Protein AF-A0A918A9H7-F1 (afdb_monomer)

Radius of gyration: 16.41 Å; Cα contacts (8 Å, |Δi|>4): 155; chains: 1; bounding box: 39×61×31 Å

Solvent-accessible surface area (backbone atoms only — not comparable to full-atom values): 7454 Å² total; per-residue (Å²): 104,86,48,40,31,24,28,61,31,35,17,51,53,52,57,77,63,69,58,96,69,84,85,78,86,66,88,39,70,95,78,66,36,44,35,53,47,27,43,44,50,49,32,56,46,36,50,79,35,87,77,63,78,58,66,71,35,45,50,44,25,63,72,18,69,68,36,52,38,47,76,70,50,75,50,88,87,59,54,93,56,49,60,61,62,57,60,37,68,51,78,39,61,30,20,49,48,74,45,80,55,93,94,40,81,44,74,42,80,44,79,43,83,75,78,78,75,82,76,80,80,76,86,126

Structure (mmCIF, N/CA/C/O backbone):
data_AF-A0A918A9H7-F1
#
_entry.id   AF-A0A918A9H7-F1
#
loop_
_atom_site.group_PDB
_atom_site.id
_atom_site.type_symbol
_atom_site.label_atom_id
_atom_site.label_alt_id
_atom_site.label_comp_id
_atom_site.label_asym_id
_atom_site.label_entity_id
_atom_site.label_seq_id
_atom_site.pdbx_PDB_ins_code
_atom_site.Cartn_x
_atom_site.Cartn_y
_atom_site.Cartn_z
_atom_site.occupancy
_atom_site.B_iso_or_equiv
_atom_site.auth_seq_id
_atom_site.auth_comp_id
_atom_site.auth_asym_id
_atom_site.auth_atom_id
_atom_site.pdbx_PDB_model_num
ATOM 1 N N . MET A 1 1 ? -2.346 4.625 6.282 1.00 83.94 1 MET A N 1
ATOM 2 C CA . MET A 1 1 ? -1.401 4.894 5.170 1.00 83.94 1 MET A CA 1
ATOM 3 C C . MET A 1 1 ? -1.350 3.664 4.269 1.00 83.94 1 MET A C 1
ATOM 5 O O . MET A 1 1 ? -1.585 2.581 4.790 1.00 83.94 1 MET A O 1
ATOM 9 N N . ARG A 1 2 ? -1.062 3.809 2.969 1.00 86.12 2 ARG A N 1
ATOM 10 C CA . ARG A 1 2 ? -0.926 2.686 2.018 1.00 86.12 2 ARG A CA 1
ATOM 11 C C . ARG A 1 2 ? 0.547 2.366 1.755 1.00 86.12 2 ARG A C 1
ATOM 13 O O . ARG A 1 2 ? 1.337 3.287 1.590 1.00 86.12 2 ARG A O 1
ATOM 20 N N . SER A 1 3 ? 0.898 1.085 1.753 1.00 93.94 3 SER A N 1
ATOM 21 C CA . SER A 1 3 ? 2.203 0.560 1.335 1.00 93.94 3 SER A CA 1
ATOM 22 C C . SER A 1 3 ? 2.147 -0.974 1.335 1.00 93.94 3 SER A C 1
ATOM 24 O O . SER A 1 3 ? 1.466 -1.549 2.189 1.00 93.94 3 SER A O 1
ATOM 26 N N . PHE A 1 4 ? 2.853 -1.635 0.409 1.00 97.31 4 PHE A N 1
ATOM 27 C CA . PHE A 1 4 ? 2.905 -3.101 0.337 1.00 97.31 4 PHE A CA 1
ATOM 28 C C . PHE A 1 4 ? 3.525 -3.727 1.594 1.00 97.31 4 PHE A C 1
ATOM 30 O O . PHE A 1 4 ? 3.005 -4.727 2.090 1.00 97.31 4 PHE A O 1
ATOM 37 N N . VAL A 1 5 ? 4.539 -3.089 2.195 1.00 97.50 5 VAL A N 1
ATOM 38 C CA . VAL A 1 5 ? 5.259 -3.634 3.365 1.00 97.50 5 VAL A CA 1
ATOM 39 C C . VAL A 1 5 ? 4.416 -3.732 4.644 1.00 97.50 5 VAL A C 1
ATOM 41 O O . VAL A 1 5 ? 4.836 -4.365 5.609 1.00 97.50 5 VAL A O 1
ATOM 44 N N . VAL A 1 6 ? 3.241 -3.097 4.676 1.00 97.06 6 VAL A N 1
ATOM 45 C CA . VAL A 1 6 ? 2.304 -3.078 5.819 1.00 97.06 6 VAL A CA 1
ATOM 46 C C . VAL A 1 6 ? 0.860 -3.370 5.387 1.00 97.06 6 VAL A C 1
ATOM 48 O O . VAL A 1 6 ? -0.093 -2.997 6.083 1.00 97.06 6 VAL A O 1
ATOM 51 N N . ALA A 1 7 ? 0.664 -3.974 4.215 1.00 96.75 7 ALA A N 1
ATOM 52 C CA . ALA A 1 7 ? -0.645 -4.090 3.584 1.00 96.75 7 ALA A CA 1
ATOM 53 C C . ALA A 1 7 ? -1.632 -4.929 4.410 1.00 96.75 7 ALA A C 1
ATOM 55 O O . ALA A 1 7 ? -2.744 -4.473 4.675 1.00 96.75 7 ALA A O 1
ATOM 56 N N . GLU A 1 8 ? -1.229 -6.102 4.894 1.00 96.00 8 GLU A N 1
ATOM 57 C CA . GLU A 1 8 ? -2.045 -6.988 5.727 1.00 96.00 8 GLU A CA 1
ATOM 58 C C . GLU A 1 8 ? -2.336 -6.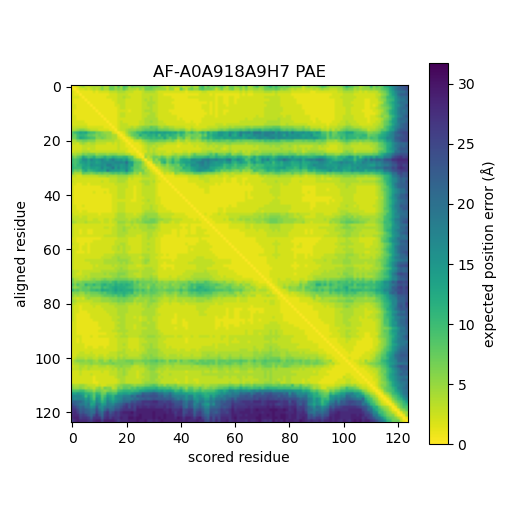366 7.090 1.00 96.00 8 GLU A C 1
ATOM 60 O O . GLU A 1 8 ? -3.471 -6.423 7.567 1.00 96.00 8 GLU A O 1
ATOM 65 N N . ALA A 1 9 ? -1.345 -5.735 7.724 1.00 96.00 9 ALA A N 1
ATOM 66 C CA . ALA A 1 9 ? -1.567 -5.042 8.991 1.00 96.00 9 ALA A CA 1
ATOM 67 C C . ALA A 1 9 ? -2.603 -3.917 8.821 1.00 96.00 9 ALA A C 1
ATOM 69 O O . ALA A 1 9 ? -3.507 -3.763 9.645 1.00 96.00 9 ALA A O 1
ATOM 70 N N . THR A 1 10 ? -2.527 -3.189 7.706 1.00 95.75 10 THR A N 1
ATOM 71 C CA . THR A 1 10 ? -3.497 -2.153 7.339 1.00 95.75 10 THR A CA 1
ATOM 72 C C . THR A 1 10 ? -4.877 -2.751 7.053 1.00 95.75 10 THR A C 1
ATOM 74 O O . THR A 1 10 ? -5.867 -2.275 7.604 1.00 95.75 10 THR A O 1
ATOM 77 N N . ALA A 1 11 ? -4.962 -3.822 6.261 1.00 95.12 11 ALA A N 1
ATOM 78 C CA . ALA A 1 11 ? -6.222 -4.484 5.927 1.00 95.12 11 ALA A CA 1
ATOM 79 C C . ALA A 1 11 ? -6.930 -5.041 7.170 1.00 95.12 11 ALA A C 1
ATOM 81 O O . ALA A 1 11 ? -8.141 -4.882 7.329 1.00 95.12 11 ALA A O 1
ATOM 82 N N . ARG A 1 12 ? -6.176 -5.640 8.098 1.00 93.94 12 ARG A N 1
ATOM 83 C CA . ARG A 1 12 ? -6.712 -6.111 9.380 1.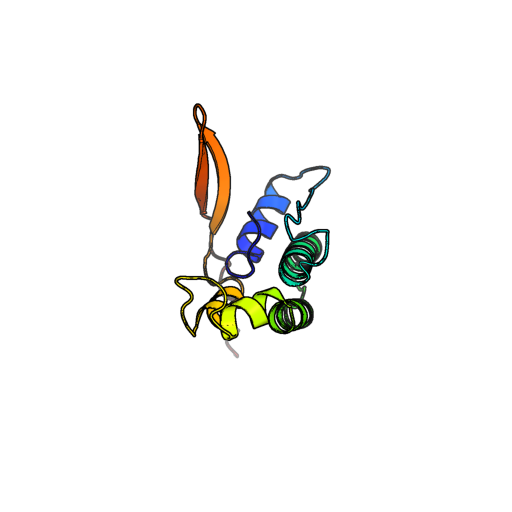00 93.94 12 ARG A CA 1
ATOM 84 C C . ARG A 1 12 ? -7.248 -4.972 10.229 1.00 93.94 12 ARG A C 1
ATOM 86 O O . ARG A 1 12 ? -8.350 -5.103 10.749 1.00 93.94 12 ARG A O 1
ATOM 93 N N . LEU A 1 13 ? -6.507 -3.870 10.351 1.00 94.31 13 LEU A N 1
ATOM 94 C CA . LEU A 1 13 ? -6.983 -2.709 11.099 1.00 94.31 13 LEU A CA 1
ATOM 95 C C . LEU A 1 13 ? -8.301 -2.178 10.514 1.00 94.31 13 LEU A C 1
ATOM 97 O O . LEU A 1 13 ? -9.228 -1.881 11.264 1.00 94.31 13 LEU A O 1
ATOM 101 N N . LEU A 1 14 ? -8.409 -2.106 9.186 1.00 93.25 14 LEU A N 1
ATOM 102 C CA . LEU A 1 14 ? -9.639 -1.679 8.515 1.00 93.25 14 LEU A CA 1
ATOM 103 C C . LEU A 1 14 ? -10.811 -2.626 8.806 1.00 93.25 14 LEU A C 1
ATOM 105 O O . LEU A 1 14 ? -11.882 -2.145 9.163 1.00 93.25 14 LEU A O 1
ATOM 109 N N . ARG A 1 15 ? -10.599 -3.951 8.761 1.00 91.06 15 ARG A N 1
ATOM 110 C CA . ARG A 1 15 ? -11.627 -4.934 9.153 1.00 91.06 15 ARG A CA 1
ATOM 111 C C . ARG A 1 15 ? -12.091 -4.752 10.599 1.00 91.06 15 ARG A C 1
ATOM 113 O O . ARG A 1 15 ? -13.284 -4.784 10.854 1.00 91.06 15 ARG A O 1
ATOM 120 N N . THR A 1 16 ? -11.166 -4.535 11.539 1.00 90.25 16 THR A N 1
ATOM 121 C CA . THR A 1 16 ? -11.515 -4.375 12.967 1.00 90.25 16 THR A CA 1
ATOM 122 C C . THR A 1 16 ? -12.280 -3.095 13.280 1.00 90.25 16 THR A C 1
ATOM 124 O O . THR A 1 16 ? -12.902 -3.006 14.331 1.00 90.25 16 THR A O 1
ATOM 127 N N . ARG A 1 17 ? -12.199 -2.085 12.407 1.00 86.94 17 ARG A N 1
ATOM 128 C CA . ARG A 1 17 ? -12.898 -0.812 12.601 1.00 86.94 17 ARG A CA 1
ATOM 129 C C . ARG A 1 17 ? -14.342 -0.834 12.110 1.00 86.94 17 ARG A C 1
ATOM 131 O O . ARG A 1 17 ? -15.032 0.142 12.369 1.00 86.94 17 ARG A O 1
ATOM 138 N N . GLU A 1 18 ? -14.763 -1.896 11.416 1.00 76.75 18 GLU A N 1
ATOM 139 C CA . GLU A 1 18 ? -16.129 -2.070 10.895 1.00 76.75 18 GLU A CA 1
ATOM 140 C C . GLU A 1 18 ? -16.668 -0.821 10.176 1.00 76.75 18 GLU A C 1
ATOM 142 O O . GLU A 1 18 ? -17.842 -0.482 10.271 1.00 76.75 18 GLU A O 1
ATOM 147 N N . SER A 1 19 ? -15.799 -0.094 9.465 1.00 77.00 19 SER A N 1
ATOM 148 C CA . SER A 1 19 ? -16.212 1.110 8.749 1.00 77.00 19 SER A CA 1
ATOM 149 C C . SER A 1 19 ? -17.193 0.754 7.629 1.00 77.00 19 SER A C 1
ATOM 151 O O . SER A 1 19 ? -16.858 -0.060 6.769 1.00 77.00 19 SER A O 1
ATOM 153 N N . ASP A 1 20 ? -18.335 1.448 7.564 1.00 76.19 20 ASP A N 1
ATOM 154 C CA . ASP A 1 20 ? -19.324 1.296 6.479 1.00 76.19 20 ASP A CA 1
ATOM 155 C C . ASP A 1 20 ? -18.724 1.550 5.084 1.00 76.19 20 ASP A C 1
ATOM 157 O O . ASP A 1 20 ? -19.207 1.048 4.070 1.00 76.19 20 ASP A O 1
ATOM 161 N N . SER A 1 21 ? -17.659 2.355 5.018 1.00 85.12 21 SER A N 1
ATOM 162 C CA . SER A 1 21 ? -16.893 2.597 3.799 1.00 85.12 21 SER A CA 1
ATOM 163 C C . SER A 1 21 ? -15.430 2.925 4.101 1.00 85.12 21 SER A C 1
ATOM 165 O O . SER A 1 21 ? -15.083 3.444 5.166 1.00 85.12 21 SER A O 1
ATOM 167 N N . VAL A 1 22 ? -14.557 2.623 3.139 1.00 89.19 22 VAL A N 1
ATOM 168 C CA . VAL A 1 22 ? -13.134 2.974 3.167 1.00 89.19 22 VAL A CA 1
ATOM 169 C C . VAL A 1 22 ? -12.784 3.686 1.868 1.00 89.19 22 VAL A C 1
ATOM 171 O O . VAL A 1 22 ? -12.968 3.135 0.784 1.00 89.19 22 VAL A O 1
ATOM 174 N N . THR A 1 23 ? -12.226 4.890 1.981 1.00 91.12 23 THR A N 1
ATOM 175 C CA . THR A 1 23 ? -11.731 5.657 0.833 1.00 91.12 23 THR A CA 1
ATOM 176 C C . THR A 1 23 ? -10.216 5.554 0.751 1.00 91.12 23 THR A C 1
ATOM 178 O O . THR A 1 23 ? -9.504 5.937 1.681 1.00 91.12 23 THR A O 1
ATOM 181 N N . PHE A 1 24 ? -9.712 5.084 -0.388 1.00 88.56 24 PHE A N 1
ATOM 182 C CA . PHE A 1 24 ? -8.287 5.108 -0.697 1.00 88.56 24 PHE A CA 1
ATOM 183 C C . PHE A 1 24 ? -7.962 6.355 -1.518 1.00 88.56 24 PHE A C 1
ATOM 185 O O . PHE A 1 24 ? -8.392 6.483 -2.660 1.00 88.56 24 PHE A O 1
ATOM 192 N N . VAL A 1 25 ? -7.190 7.274 -0.936 1.00 88.19 25 VAL A N 1
ATOM 193 C CA . VAL A 1 25 ? -6.715 8.472 -1.639 1.00 88.19 25 VAL A CA 1
ATOM 194 C C . VAL A 1 25 ? -5.410 8.134 -2.363 1.00 88.19 25 VAL A C 1
ATOM 196 O O . VAL A 1 25 ? -4.359 7.938 -1.744 1.00 88.19 25 VAL A O 1
ATOM 199 N N . VAL A 1 26 ? -5.493 8.030 -3.687 1.00 83.19 26 VAL A N 1
ATOM 200 C CA . VAL A 1 26 ? -4.351 7.828 -4.588 1.00 83.19 26 VAL A CA 1
ATOM 201 C C . VAL A 1 26 ? -3.871 9.216 -5.006 1.00 83.19 26 VAL A C 1
ATOM 203 O O . VAL A 1 26 ? -4.538 9.909 -5.763 1.00 83.19 26 VAL A O 1
ATOM 206 N N . THR A 1 27 ? -2.759 9.660 -4.426 1.00 70.88 27 THR A N 1
ATOM 207 C CA . THR A 1 27 ? -2.275 11.054 -4.483 1.00 70.88 27 THR A CA 1
ATOM 208 C C . THR A 1 27 ? -1.352 11.337 -5.666 1.00 70.88 27 THR A C 1
ATOM 210 O O . THR A 1 27 ? -0.689 12.370 -5.685 1.00 70.88 27 THR A O 1
ATOM 213 N N . GLY A 1 28 ? -1.237 10.409 -6.610 1.00 66.25 28 GLY A N 1
ATOM 214 C CA . GLY A 1 28 ? -0.233 10.497 -7.656 1.00 66.25 28 GLY A CA 1
ATOM 215 C C . GLY A 1 28 ? -0.647 11.288 -8.897 1.00 66.25 28 GLY A C 1
ATOM 216 O O . GLY A 1 28 ? -1.827 11.474 -9.187 1.00 66.25 28 GLY A O 1
ATOM 217 N N . GLU A 1 29 ? 0.389 11.736 -9.601 1.00 66.94 29 GLU A N 1
ATOM 218 C CA . GLU A 1 29 ? 0.445 12.626 -10.769 1.00 66.94 29 GLU A CA 1
ATOM 219 C C . GLU A 1 29 ? -0.728 12.476 -11.755 1.00 66.94 29 GLU A C 1
ATOM 221 O O . GLU A 1 29 ? -0.705 11.612 -12.628 1.00 66.94 29 GLU A O 1
ATOM 226 N N . ASP A 1 30 ? -1.770 13.302 -11.604 1.00 67.94 30 ASP 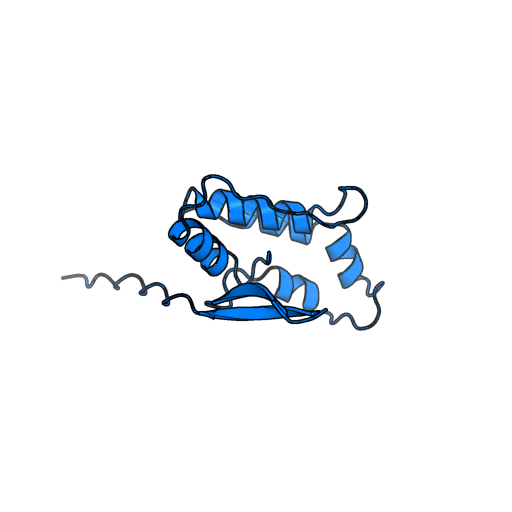A N 1
ATOM 227 C CA . ASP A 1 30 ? -2.948 13.367 -12.489 1.00 67.94 30 ASP A CA 1
ATOM 228 C C . ASP A 1 30 ? -3.588 11.999 -12.821 1.00 67.94 30 ASP A C 1
ATOM 230 O O . ASP A 1 30 ? -4.091 11.759 -13.920 1.00 67.94 30 ASP A O 1
ATOM 234 N N . GLY A 1 31 ? -3.569 11.072 -11.855 1.00 67.12 31 GLY A N 1
ATOM 235 C CA . GLY A 1 31 ? -4.141 9.730 -12.004 1.00 67.12 31 GLY A CA 1
ATOM 236 C C . GLY A 1 31 ? -3.243 8.708 -12.713 1.00 67.12 31 GLY A C 1
ATOM 237 O O . GLY A 1 31 ? -3.713 7.615 -13.017 1.00 67.12 31 GLY A O 1
ATOM 238 N N . GLN A 1 32 ? -1.968 9.025 -12.954 1.00 74.88 32 GLN A N 1
ATOM 239 C CA . GLN A 1 32 ? -1.000 8.140 -13.626 1.00 74.88 32 GLN A CA 1
ATOM 240 C C . GLN A 1 32 ? -0.117 7.320 -12.670 1.00 74.88 32 GLN A C 1
ATOM 242 O O . GLN A 1 32 ? 0.775 6.599 -13.117 1.00 74.88 32 GLN A O 1
ATOM 247 N N . ALA A 1 33 ? -0.335 7.413 -11.357 1.00 85.50 33 ALA A N 1
ATOM 248 C CA . ALA A 1 33 ? 0.419 6.631 -10.377 1.00 85.50 33 ALA A CA 1
ATOM 249 C C . ALA A 1 33 ? -0.142 5.214 -10.242 1.00 85.50 33 ALA A C 1
ATOM 251 O O . ALA A 1 33 ? -0.895 4.898 -9.313 1.00 85.50 33 ALA A O 1
ATOM 252 N N . ASP A 1 34 ? 0.206 4.361 -11.204 1.00 90.38 34 ASP A N 1
ATOM 253 C CA . ASP A 1 34 ? -0.245 2.972 -11.217 1.00 90.38 34 ASP A CA 1
ATOM 254 C C . ASP A 1 34 ? 0.287 2.184 -10.010 1.00 90.38 34 ASP A C 1
ATOM 256 O O . ASP A 1 34 ? -0.430 1.345 -9.476 1.00 90.38 34 ASP A O 1
ATOM 260 N N . GLU A 1 35 ? 1.480 2.503 -9.494 1.00 92.75 35 GLU A N 1
ATOM 261 C CA . GLU A 1 35 ? 2.014 1.891 -8.269 1.00 92.75 35 GLU A CA 1
ATOM 262 C C . GLU A 1 35 ? 1.150 2.189 -7.040 1.00 92.75 35 GLU A C 1
ATOM 264 O O . GLU A 1 35 ? 0.842 1.297 -6.241 1.00 92.75 35 GLU A O 1
ATOM 269 N N . ASP A 1 36 ? 0.696 3.435 -6.916 1.00 92.25 36 ASP A N 1
ATOM 270 C CA . ASP A 1 36 ? -0.133 3.878 -5.806 1.00 92.25 36 ASP A CA 1
ATOM 271 C C . ASP A 1 36 ? -1.533 3.260 -5.894 1.00 92.25 36 ASP A C 1
ATOM 273 O O . ASP A 1 36 ? -2.085 2.806 -4.883 1.00 92.25 36 ASP A O 1
ATOM 277 N N . LEU A 1 37 ? -2.094 3.214 -7.108 1.00 92.56 37 LEU A N 1
ATOM 278 C CA . LEU A 1 37 ? -3.384 2.594 -7.390 1.00 92.56 37 LEU A CA 1
ATOM 279 C C . LEU A 1 37 ? -3.340 1.079 -7.162 1.00 92.56 37 LEU A C 1
ATOM 281 O O . LEU A 1 37 ? -4.243 0.538 -6.523 1.00 92.56 37 LEU A O 1
ATOM 285 N N . ALA A 1 38 ? -2.297 0.397 -7.638 1.00 95.31 38 ALA A N 1
ATOM 286 C CA . ALA A 1 38 ? -2.103 -1.034 -7.442 1.00 95.31 38 ALA A CA 1
ATOM 287 C C . ALA A 1 38 ? -2.006 -1.376 -5.950 1.00 95.31 38 ALA A C 1
ATOM 289 O O . ALA A 1 38 ? -2.685 -2.291 -5.484 1.00 95.31 38 ALA A O 1
ATOM 290 N N . CYS A 1 39 ? -1.247 -0.599 -5.173 1.00 96.00 39 CYS A N 1
ATOM 291 C CA . CYS A 1 39 ? -1.156 -0.783 -3.726 1.00 96.00 39 CYS A CA 1
ATOM 292 C C . CYS A 1 39 ? -2.510 -0.578 -3.025 1.00 96.00 39 CYS A C 1
ATOM 294 O O . CYS A 1 39 ? -2.918 -1.388 -2.189 1.00 96.00 39 CYS A O 1
ATOM 296 N N . ALA A 1 40 ? -3.246 0.479 -3.383 1.00 94.88 40 ALA A N 1
ATOM 297 C CA . ALA A 1 40 ? -4.571 0.745 -2.829 1.00 94.88 40 ALA A CA 1
ATOM 298 C C . ALA A 1 40 ? -5.572 -0.379 -3.147 1.00 94.88 40 ALA A C 1
ATOM 300 O O . ALA A 1 40 ? -6.276 -0.854 -2.255 1.00 94.88 40 ALA A O 1
ATOM 301 N N . GLN A 1 41 ? -5.605 -0.838 -4.400 1.00 95.56 41 GLN A N 1
ATOM 302 C CA . GLN A 1 41 ? -6.472 -1.935 -4.829 1.00 95.56 41 GLN A CA 1
ATOM 303 C C . GLN A 1 41 ? -6.097 -3.257 -4.156 1.00 95.56 41 GLN A C 1
ATOM 305 O O . GLN A 1 41 ? -6.998 -3.998 -3.761 1.00 95.56 41 GLN A O 1
ATOM 310 N N . TYR A 1 42 ? -4.803 -3.531 -3.969 1.00 97.56 42 TYR A N 1
ATOM 311 C CA . TYR A 1 42 ? -4.351 -4.699 -3.221 1.00 97.56 42 TYR A CA 1
ATOM 312 C C . TYR A 1 42 ? -4.900 -4.680 -1.795 1.00 97.56 42 TYR A C 1
ATOM 314 O O . TYR A 1 42 ? -5.564 -5.630 -1.392 1.00 97.56 42 TYR A O 1
ATOM 322 N N . ILE A 1 43 ? -4.714 -3.581 -1.053 1.00 96.62 43 ILE A N 1
ATOM 323 C CA . ILE A 1 43 ? -5.225 -3.463 0.321 1.00 96.62 43 ILE A CA 1
ATOM 324 C C . ILE A 1 43 ? -6.754 -3.597 0.342 1.00 96.62 43 ILE A C 1
ATOM 326 O O . ILE A 1 43 ? -7.283 -4.316 1.186 1.00 96.62 43 ILE A O 1
ATOM 330 N N . ALA A 1 44 ? -7.472 -2.968 -0.592 1.00 95.25 44 ALA A N 1
ATOM 331 C CA . ALA A 1 44 ? -8.931 -3.067 -0.682 1.00 95.25 44 ALA A CA 1
ATOM 332 C C . ALA A 1 44 ? -9.415 -4.510 -0.917 1.00 95.25 44 ALA A C 1
ATOM 334 O O . ALA A 1 44 ? -10.320 -4.983 -0.222 1.00 95.25 44 ALA A O 1
ATOM 335 N N . ARG A 1 45 ? -8.782 -5.244 -1.847 1.00 96.06 45 ARG A N 1
ATOM 336 C CA . ARG A 1 45 ? -9.066 -6.673 -2.051 1.00 96.06 45 ARG A CA 1
ATOM 337 C C . ARG A 1 45 ? -8.714 -7.472 -0.798 1.00 96.06 45 ARG A C 1
ATOM 339 O O . ARG A 1 45 ? -9.533 -8.258 -0.341 1.00 96.06 45 ARG A O 1
ATOM 346 N N . ARG A 1 46 ? -7.575 -7.185 -0.162 1.00 95.12 46 ARG A N 1
ATOM 347 C CA . ARG A 1 46 ? -7.113 -7.867 1.053 1.00 95.12 46 ARG A CA 1
ATOM 348 C C . ARG A 1 46 ? -8.008 -7.647 2.268 1.00 95.12 46 ARG A C 1
ATOM 350 O O . ARG A 1 46 ? -8.046 -8.505 3.149 1.00 95.12 46 ARG A O 1
ATOM 357 N N . VAL A 1 47 ? -8.715 -6.516 2.334 1.00 94.06 47 VAL A N 1
ATOM 358 C CA . VAL A 1 47 ? -9.762 -6.253 3.334 1.00 94.06 47 VAL A CA 1
ATOM 359 C C . VAL A 1 47 ? -10.920 -7.234 3.163 1.00 94.06 47 VAL A C 1
ATOM 361 O O . VAL A 1 47 ? -11.369 -7.780 4.168 1.00 94.06 47 VAL A O 1
ATOM 364 N N . SER A 1 48 ? -11.344 -7.484 1.921 1.00 92.19 48 SER A N 1
ATOM 365 C CA . SER A 1 48 ? -12.502 -8.327 1.586 1.00 92.19 48 SER A CA 1
ATOM 366 C C . SER A 1 48 ? -12.171 -9.823 1.539 1.00 92.19 48 SER A C 1
ATOM 368 O O . SER A 1 48 ? -12.992 -10.650 1.919 1.00 92.19 48 SER A O 1
ATOM 370 N N . ASP A 1 49 ? -10.961 -10.170 1.100 1.00 94.25 49 ASP A N 1
ATOM 371 C CA . ASP A 1 49 ? -10.473 -11.537 0.959 1.00 94.25 49 ASP A CA 1
ATOM 372 C C . ASP A 1 49 ? -9.033 -11.660 1.480 1.00 94.25 49 ASP A C 1
ATOM 374 O O . ASP A 1 49 ? -8.069 -11.163 0.884 1.00 94.25 49 ASP A O 1
ATOM 378 N N . ALA A 1 50 ? -8.881 -12.383 2.592 1.00 90.75 50 ALA A N 1
ATOM 379 C CA . ALA A 1 50 ? -7.591 -12.636 3.219 1.00 90.75 50 ALA A CA 1
ATOM 380 C C . ALA A 1 50 ? -6.670 -13.586 2.414 1.00 90.75 50 ALA A C 1
ATOM 382 O O . ALA A 1 50 ? -5.516 -13.794 2.794 1.00 90.75 50 ALA A O 1
ATOM 383 N N . GLY A 1 51 ? -7.164 -14.184 1.330 1.00 93.25 51 GLY A N 1
ATOM 384 C CA . GLY A 1 51 ? -6.400 -15.005 0.392 1.00 93.25 51 GLY A CA 1
ATOM 385 C C . GLY A 1 51 ? -5.869 -14.247 -0.826 1.00 93.25 51 GLY A C 1
ATOM 386 O O . GLY A 1 51 ? -5.179 -14.859 -1.635 1.00 93.25 51 GLY A O 1
ATOM 387 N N . THR A 1 52 ? -6.161 -12.946 -0.966 1.00 96.12 52 THR A N 1
ATOM 388 C CA . THR A 1 52 ? -5.747 -12.165 -2.145 1.00 96.12 52 THR A CA 1
ATOM 389 C C . THR A 1 52 ? -4.230 -12.233 -2.354 1.00 96.12 52 THR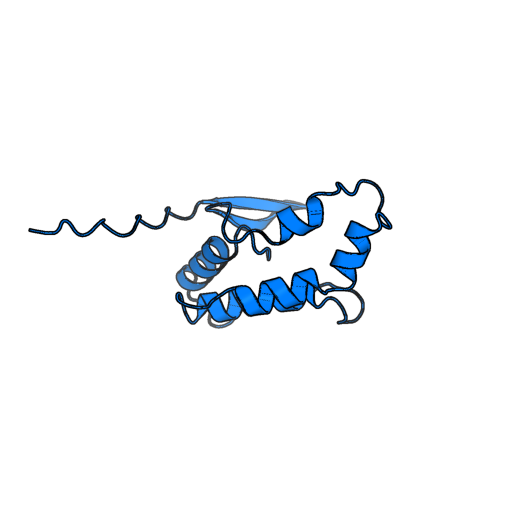 A C 1
ATOM 391 O O . THR A 1 52 ? -3.463 -11.794 -1.492 1.00 96.12 52 THR A O 1
ATOM 394 N N . ASP A 1 53 ? -3.820 -12.730 -3.522 1.00 96.62 53 ASP A N 1
ATOM 395 C CA . ASP A 1 53 ? -2.431 -12.739 -3.982 1.00 96.62 53 ASP A CA 1
ATOM 396 C C . ASP A 1 53 ? -1.970 -11.333 -4.411 1.00 96.62 53 ASP A C 1
ATOM 398 O O . ASP A 1 53 ? -2.722 -10.554 -5.004 1.00 96.62 53 ASP A O 1
ATOM 402 N N . ALA A 1 54 ? -0.716 -11.008 -4.105 1.00 97.19 54 ALA A N 1
ATOM 403 C CA . ALA A 1 54 ? -0.103 -9.719 -4.395 1.00 97.19 54 ALA A CA 1
ATOM 404 C C . ALA A 1 54 ? 0.532 -9.654 -5.796 1.00 97.19 54 ALA A C 1
ATOM 406 O O . ALA A 1 54 ? 0.789 -8.551 -6.278 1.00 97.19 54 ALA A O 1
ATOM 407 N N . ALA A 1 55 ? 0.783 -10.792 -6.458 1.00 97.88 55 ALA A N 1
ATOM 408 C CA . ALA A 1 55 ? 1.626 -10.866 -7.657 1.00 97.88 55 ALA A CA 1
ATOM 409 C C . ALA A 1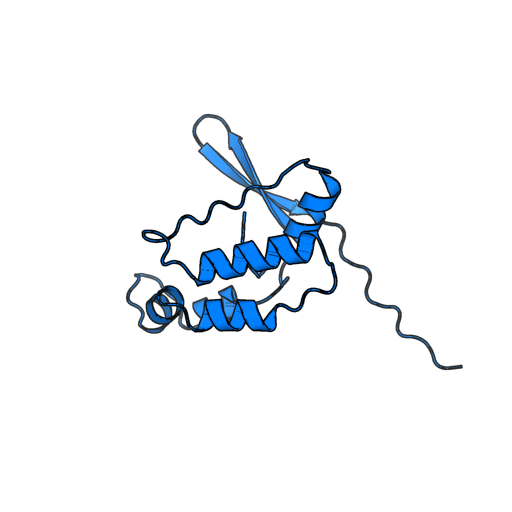 55 ? 1.225 -9.886 -8.777 1.00 97.88 55 ALA A C 1
ATOM 411 O O . ALA A 1 55 ? 2.075 -9.178 -9.317 1.00 97.88 55 ALA A O 1
ATOM 412 N N . GLU A 1 56 ? -0.070 -9.792 -9.098 1.00 97.62 56 GLU A N 1
ATOM 413 C CA . GLU A 1 56 ? -0.590 -8.866 -10.119 1.00 97.62 56 GLU A CA 1
ATOM 414 C C . GLU A 1 56 ? -0.284 -7.398 -9.774 1.00 97.62 56 GLU A C 1
ATOM 416 O O . GLU A 1 56 ? 0.123 -6.614 -10.635 1.00 97.62 56 GLU A O 1
ATOM 421 N N . PHE A 1 57 ? -0.465 -7.029 -8.507 1.00 97.94 57 PHE A N 1
ATOM 422 C CA . PHE A 1 57 ? -0.295 -5.663 -8.020 1.00 97.94 57 PHE A CA 1
ATOM 423 C C . PHE A 1 57 ? 1.172 -5.266 -7.922 1.00 97.94 57 PHE A C 1
ATOM 425 O O . PHE A 1 57 ? 1.526 -4.147 -8.287 1.00 97.94 57 PHE A O 1
ATOM 432 N N . LEU A 1 58 ? 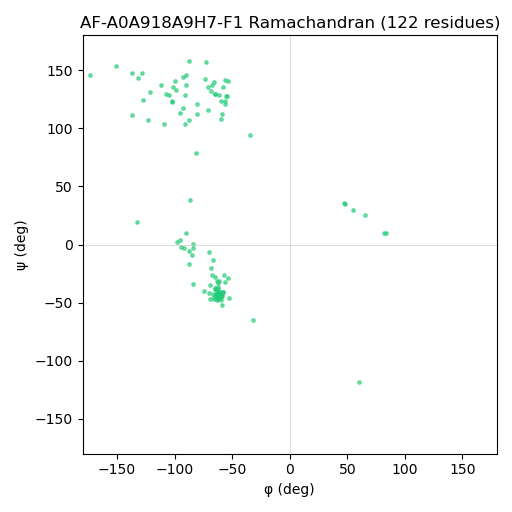2.021 -6.192 -7.474 1.00 98.19 58 LEU A N 1
ATOM 433 C CA . LEU A 1 58 ? 3.466 -5.998 -7.441 1.00 98.19 58 LEU A CA 1
ATOM 434 C C . LEU A 1 58 ? 4.025 -5.812 -8.844 1.00 98.19 58 LEU A C 1
ATOM 436 O O . LEU A 1 58 ? 4.829 -4.913 -9.058 1.00 98.19 58 LEU A O 1
ATOM 440 N N . ARG A 1 59 ? 3.563 -6.610 -9.813 1.00 97.88 59 ARG A N 1
ATOM 441 C CA . ARG A 1 59 ? 3.977 -6.469 -11.210 1.00 97.88 59 ARG A CA 1
ATOM 442 C C . ARG A 1 59 ? 3.635 -5.080 -11.757 1.00 97.88 59 ARG A C 1
ATOM 444 O O . ARG A 1 59 ? 4.502 -4.423 -12.318 1.00 97.88 59 ARG A O 1
ATOM 451 N N . ARG A 1 60 ? 2.404 -4.606 -11.536 1.00 96.88 60 ARG A N 1
ATOM 452 C CA . ARG A 1 60 ? 1.973 -3.252 -11.934 1.00 96.88 60 ARG A CA 1
ATOM 453 C C . ARG A 1 60 ? 2.805 -2.151 -11.280 1.00 96.88 60 ARG A C 1
ATOM 455 O O . ARG A 1 60 ? 3.257 -1.236 -11.956 1.00 96.88 60 ARG A O 1
ATOM 462 N N . ALA A 1 61 ? 3.062 -2.269 -9.979 1.00 95.81 61 ALA A N 1
ATOM 463 C CA . ALA A 1 61 ? 3.905 -1.317 -9.267 1.00 95.81 61 ALA A CA 1
ATOM 464 C C . ALA A 1 61 ? 5.366 -1.336 -9.755 1.00 95.81 61 ALA A C 1
ATOM 466 O O . ALA A 1 61 ? 5.975 -0.280 -9.873 1.00 95.81 61 ALA A O 1
ATOM 467 N N . ALA A 1 62 ? 5.916 -2.508 -10.084 1.00 96.50 62 ALA A N 1
ATOM 468 C CA . ALA A 1 62 ? 7.274 -2.655 -10.608 1.00 96.50 62 ALA A CA 1
ATOM 469 C C . ALA A 1 62 ? 7.434 -2.100 -12.033 1.00 96.50 62 ALA A C 1
ATOM 471 O O . ALA A 1 62 ? 8.482 -1.561 -12.374 1.00 96.50 62 ALA A O 1
ATOM 472 N N . GLU A 1 63 ? 6.398 -2.233 -12.863 1.00 95.88 63 GLU A N 1
ATOM 473 C CA . GLU A 1 63 ? 6.356 -1.728 -14.241 1.00 95.88 63 GLU A CA 1
ATOM 474 C C . GLU A 1 63 ? 5.945 -0.243 -14.318 1.00 95.88 63 GLU A C 1
ATOM 476 O O . GLU A 1 63 ? 5.845 0.318 -15.412 1.00 95.88 63 GLU A O 1
ATOM 481 N N . SER A 1 64 ? 5.695 0.409 -13.176 1.00 94.00 64 SER A N 1
ATOM 482 C CA . SER A 1 64 ? 5.191 1.777 -13.146 1.00 94.00 64 SER A CA 1
ATOM 483 C C . SER A 1 64 ? 6.258 2.797 -13.544 1.00 94.00 64 SER A C 1
ATOM 485 O O . SER A 1 64 ? 7.468 2.601 -13.388 1.00 94.00 64 SER A O 1
ATOM 487 N N . ARG A 1 65 ? 5.794 3.962 -14.008 1.00 92.06 65 ARG A N 1
ATOM 488 C CA . ARG A 1 65 ? 6.679 5.092 -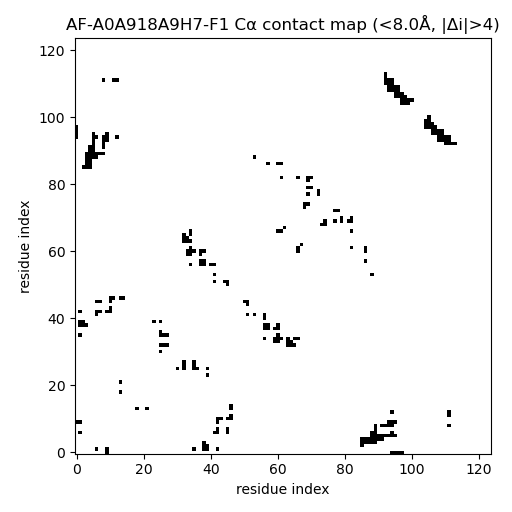14.296 1.00 92.06 65 ARG A CA 1
ATOM 489 C C . ARG A 1 65 ? 7.467 5.510 -13.056 1.00 92.06 65 ARG A C 1
ATOM 491 O O . ARG A 1 65 ? 8.651 5.775 -13.187 1.00 92.06 65 ARG A O 1
ATOM 498 N N . ALA A 1 66 ? 6.859 5.537 -11.868 1.00 90.88 66 ALA A N 1
ATOM 499 C CA . ALA A 1 66 ? 7.571 5.900 -10.642 1.00 90.88 66 ALA A CA 1
ATOM 500 C C . ALA A 1 66 ? 8.713 4.921 -10.324 1.00 90.88 66 ALA A C 1
ATOM 502 O O . ALA A 1 66 ? 9.792 5.357 -9.922 1.00 90.88 66 ALA A O 1
ATOM 503 N N . ALA A 1 67 ? 8.519 3.618 -10.556 1.00 93.44 67 ALA A N 1
ATOM 504 C CA . ALA A 1 67 ? 9.579 2.625 -10.388 1.00 93.44 67 ALA A CA 1
ATOM 505 C C . ALA A 1 67 ? 10.740 2.848 -11.375 1.00 93.44 67 ALA A C 1
ATOM 507 O O . ALA A 1 67 ? 11.901 2.815 -10.966 1.00 93.44 67 ALA A O 1
ATOM 508 N N . ALA A 1 68 ? 10.445 3.160 -12.643 1.00 93.06 68 ALA A N 1
ATOM 509 C CA . ALA A 1 68 ? 11.464 3.561 -13.619 1.00 93.06 68 ALA A CA 1
ATOM 510 C C . ALA A 1 68 ? 12.177 4.868 -13.206 1.00 93.06 68 ALA A C 1
ATOM 512 O O . ALA A 1 68 ? 13.404 4.940 -13.248 1.00 93.06 68 ALA A O 1
ATOM 513 N N . GLU A 1 69 ? 11.392 5.840 -12.728 1.00 91.56 69 GLU A N 1
ATOM 514 C CA . GLU A 1 69 ? 11.740 7.047 -11.958 1.00 91.56 69 GLU A CA 1
ATOM 515 C C . GLU A 1 69 ? 12.948 6.848 -11.037 1.00 91.56 69 GLU A C 1
ATOM 517 O O . GLU A 1 69 ? 14.022 7.453 -11.153 1.00 91.56 69 GLU A O 1
ATOM 522 N N . LEU A 1 70 ? 12.707 5.956 -10.080 1.00 91.31 70 LEU A N 1
ATOM 523 C CA . LEU A 1 70 ? 13.626 5.597 -9.014 1.00 91.31 70 LEU A CA 1
ATOM 524 C C . LEU A 1 70 ? 14.826 4.816 -9.557 1.00 91.31 70 LEU A C 1
ATOM 526 O O . LEU A 1 70 ? 15.964 5.175 -9.267 1.00 91.31 70 LEU A O 1
ATOM 530 N N . ALA A 1 71 ? 14.606 3.808 -10.404 1.00 90.94 71 ALA A N 1
ATOM 531 C CA . ALA A 1 71 ? 15.685 2.986 -10.956 1.00 90.94 71 ALA A CA 1
ATOM 532 C C . ALA A 1 71 ? 16.695 3.795 -11.792 1.00 90.94 71 ALA A C 1
ATOM 534 O O . ALA A 1 71 ? 17.881 3.473 -11.822 1.00 90.94 71 ALA A O 1
ATOM 535 N N . GLN A 1 72 ? 16.239 4.860 -12.455 1.00 91.56 72 GLN A N 1
ATOM 536 C CA . GLN A 1 72 ? 17.089 5.775 -13.223 1.00 91.56 72 GLN A CA 1
ATOM 537 C C . GLN A 1 72 ? 17.737 6.874 -12.364 1.00 91.56 72 GLN A C 1
ATOM 539 O O . GLN A 1 72 ? 18.515 7.672 -12.886 1.00 91.56 72 GLN A O 1
ATOM 544 N N . GLY A 1 73 ? 17.428 6.941 -11.064 1.00 87.81 73 GLY A N 1
ATOM 545 C CA . GLY A 1 73 ? 17.978 7.947 -10.153 1.00 87.81 73 GLY A CA 1
ATOM 546 C C . GLY A 1 73 ? 17.536 9.376 -10.481 1.00 87.81 73 GLY A C 1
ATOM 547 O O . GLY A 1 73 ? 18.240 10.330 -10.157 1.00 87.81 73 GLY A O 1
ATOM 548 N N . VAL A 1 74 ? 16.380 9.545 -11.136 1.00 87.12 74 VAL A N 1
ATOM 549 C CA . VAL A 1 74 ? 15.848 10.870 -11.511 1.00 87.12 74 VAL A CA 1
ATOM 550 C C . VAL A 1 74 ? 15.559 11.713 -10.266 1.00 87.12 74 VAL A C 1
ATOM 552 O O . VAL A 1 74 ? 15.721 12.934 -10.274 1.00 87.12 74 VAL A O 1
ATOM 555 N N . ARG A 1 75 ? 15.155 11.062 -9.170 1.00 82.94 75 ARG A N 1
ATOM 556 C CA . ARG A 1 75 ? 14.891 11.703 -7.878 1.00 82.94 75 ARG A CA 1
ATOM 557 C C . ARG A 1 75 ? 16.172 11.728 -7.038 1.00 82.94 75 ARG A C 1
ATOM 559 O O . ARG A 1 75 ? 16.912 10.752 -6.974 1.00 82.94 75 ARG A O 1
ATOM 566 N N . GLN A 1 76 ? 16.440 12.856 -6.382 1.00 87.44 76 GLN A N 1
ATOM 567 C CA . GLN A 1 76 ? 17.611 12.995 -5.510 1.00 87.44 76 GLN A CA 1
ATOM 568 C C . GLN A 1 76 ? 17.481 12.095 -4.273 1.00 87.44 76 GLN A C 1
ATOM 570 O O . GLN A 1 76 ? 16.421 12.051 -3.653 1.00 87.44 76 GLN A O 1
ATOM 575 N N . GLY A 1 77 ? 18.573 11.423 -3.896 1.00 88.31 77 GLY A N 1
ATOM 576 C CA . GLY A 1 77 ? 18.642 10.593 -2.686 1.00 88.31 77 GLY A CA 1
ATOM 577 C C . GLY A 1 77 ? 18.106 9.164 -2.825 1.00 88.31 77 GLY A C 1
ATOM 578 O O . GLY A 1 77 ? 17.969 8.493 -1.808 1.00 88.31 77 GLY A O 1
ATOM 579 N N . VAL A 1 78 ? 17.816 8.702 -4.044 1.00 91.94 78 VAL A N 1
ATOM 580 C CA . VAL A 1 78 ? 17.350 7.330 -4.299 1.00 91.94 78 VAL A CA 1
ATOM 581 C C . VAL A 1 78 ? 18.475 6.317 -4.102 1.00 91.94 78 VAL A C 1
ATOM 583 O O . VAL A 1 78 ? 19.594 6.510 -4.585 1.00 91.94 78 VAL A O 1
ATOM 586 N N . HIS A 1 79 ? 18.163 5.222 -3.416 1.00 92.56 79 HIS A N 1
ATOM 587 C CA . HIS A 1 79 ? 19.022 4.055 -3.287 1.00 92.56 79 HIS A CA 1
ATOM 588 C C . HIS A 1 79 ? 18.692 3.019 -4.382 1.00 92.56 79 HIS A C 1
ATOM 590 O O . HIS A 1 79 ? 17.517 2.832 -4.699 1.00 92.56 79 HIS A O 1
ATOM 596 N N . PRO A 1 80 ? 19.682 2.284 -4.932 1.00 89.81 80 PRO A N 1
ATOM 597 C CA . PRO A 1 80 ? 19.438 1.248 -5.946 1.00 89.81 80 PRO A CA 1
ATOM 598 C C . PRO A 1 80 ? 18.402 0.186 -5.546 1.00 89.81 80 PRO A C 1
ATOM 600 O O . PRO A 1 80 ? 17.710 -0.360 -6.402 1.00 89.81 80 PRO A O 1
ATOM 603 N N . ASP A 1 81 ? 18.271 -0.075 -4.245 1.00 94.00 81 ASP A N 1
ATOM 604 C CA . ASP A 1 81 ? 17.347 -1.080 -3.709 1.00 94.00 81 ASP A CA 1
ATOM 605 C C . ASP A 1 81 ? 15.928 -0.543 -3.450 1.00 94.00 81 ASP A C 1
ATOM 607 O O . ASP A 1 81 ? 15.046 -1.328 -3.110 1.00 94.00 81 ASP A O 1
ATOM 611 N N . ASP A 1 82 ? 15.671 0.763 -3.602 1.00 93.62 82 ASP A N 1
ATOM 612 C CA . ASP A 1 82 ? 14.403 1.381 -3.178 1.00 93.62 82 ASP A CA 1
ATOM 613 C C . ASP A 1 82 ? 13.181 0.737 -3.843 1.00 93.62 82 ASP A C 1
ATOM 615 O O . ASP A 1 82 ? 12.182 0.471 -3.176 1.00 93.62 82 ASP A O 1
ATOM 619 N N . VAL A 1 83 ? 13.265 0.409 -5.138 1.00 95.06 83 VAL A N 1
ATOM 620 C CA . VAL A 1 83 ? 12.168 -0.269 -5.849 1.00 95.06 83 VAL A CA 1
ATOM 621 C C . VAL A 1 83 ? 11.900 -1.646 -5.243 1.00 95.06 83 VAL A C 1
ATOM 623 O O . VAL A 1 83 ? 10.751 -1.980 -4.963 1.00 95.06 83 VAL A O 1
ATOM 626 N N . ALA A 1 84 ? 12.948 -2.435 -4.993 1.00 96.25 84 ALA A N 1
ATOM 627 C CA . ALA A 1 84 ? 12.803 -3.763 -4.405 1.00 96.25 84 ALA A CA 1
ATOM 628 C C . ALA A 1 84 ? 12.215 -3.685 -2.988 1.00 96.25 84 ALA A C 1
ATOM 630 O O . ALA A 1 84 ? 11.284 -4.422 -2.671 1.00 96.25 84 ALA A O 1
ATOM 631 N N . LEU A 1 85 ? 12.691 -2.740 -2.171 1.00 95.75 85 LEU A N 1
ATOM 632 C CA . LEU A 1 85 ? 12.199 -2.514 -0.811 1.00 95.75 85 LEU A CA 1
ATOM 633 C C . LEU A 1 85 ? 10.728 -2.073 -0.790 1.00 95.75 85 LEU A C 1
ATOM 635 O O . LEU A 1 85 ? 9.964 -2.523 0.064 1.00 95.75 85 LEU A O 1
ATOM 639 N N . CYS A 1 86 ? 10.300 -1.229 -1.734 1.00 95.25 86 CYS A N 1
ATOM 640 C CA . CYS A 1 86 ? 8.904 -0.805 -1.858 1.00 95.25 86 CYS A CA 1
ATOM 641 C C . CYS A 1 86 ? 7.953 -1.940 -2.271 1.00 95.25 86 CYS A C 1
ATOM 643 O O . CYS A 1 86 ? 6.760 -1.863 -1.968 1.00 95.25 86 CYS A O 1
ATOM 645 N N . LEU A 1 87 ? 8.465 -2.964 -2.960 1.00 97.12 87 LEU A N 1
ATOM 646 C CA . LEU A 1 87 ? 7.697 -4.108 -3.460 1.00 97.12 87 LEU A CA 1
ATOM 647 C C . LEU A 1 87 ? 7.651 -5.290 -2.483 1.00 97.12 87 LEU A C 1
ATOM 649 O O . LEU A 1 87 ? 6.969 -6.280 -2.748 1.00 97.12 87 LEU A O 1
ATOM 653 N N . GLU A 1 88 ? 8.338 -5.210 -1.346 1.00 98.00 88 GLU A N 1
ATOM 654 C CA . GLU A 1 88 ? 8.186 -6.218 -0.306 1.00 98.00 88 GLU A CA 1
ATOM 655 C C . GLU A 1 88 ? 6.774 -6.188 0.294 1.00 98.00 88 GLU A C 1
ATOM 657 O O . GLU A 1 88 ? 6.190 -5.132 0.545 1.00 98.00 88 GLU A O 1
ATOM 662 N N . VAL A 1 89 ? 6.226 -7.373 0.557 1.00 97.50 89 VAL A N 1
ATOM 663 C CA . VAL A 1 89 ? 4.868 -7.534 1.083 1.00 97.50 89 VAL A CA 1
ATOM 664 C C . VAL A 1 89 ? 4.928 -7.890 2.558 1.00 97.50 89 VAL A C 1
ATOM 666 O O . VAL A 1 89 ? 5.618 -8.827 2.949 1.00 97.50 89 VAL A O 1
ATOM 669 N N . ASP A 1 90 ? 4.182 -7.145 3.373 1.00 96.00 90 ASP A N 1
ATOM 670 C CA . ASP A 1 90 ? 3.927 -7.451 4.787 1.00 96.00 90 ASP A CA 1
ATOM 671 C C . ASP A 1 90 ? 5.183 -7.648 5.656 1.00 96.00 90 ASP A C 1
ATOM 673 O O . ASP A 1 90 ? 5.154 -8.357 6.664 1.00 96.00 90 ASP A O 1
ATOM 677 N N . ARG A 1 91 ? 6.285 -6.970 5.301 1.00 96.00 91 ARG A N 1
ATOM 678 C CA . ARG A 1 91 ? 7.551 -6.973 6.053 1.00 96.00 91 ARG A CA 1
ATOM 679 C C . ARG A 1 91 ? 7.370 -6.531 7.511 1.00 96.00 91 ARG A C 1
ATOM 681 O O . ARG A 1 91 ? 8.104 -6.989 8.387 1.00 96.00 91 ARG A O 1
ATOM 688 N N . PHE A 1 92 ? 6.418 -5.635 7.786 1.00 95.56 92 PHE A N 1
ATOM 689 C CA . PHE A 1 92 ? 6.222 -5.056 9.114 1.00 95.56 92 PHE A CA 1
ATOM 690 C C . PHE A 1 92 ? 4.811 -5.314 9.681 1.00 95.56 92 PHE A C 1
ATOM 692 O O . PHE A 1 92 ? 3.810 -5.016 9.026 1.00 95.56 92 PHE A O 1
ATOM 699 N N . PRO A 1 93 ? 4.688 -5.783 10.941 1.00 94.88 93 PRO A N 1
ATOM 700 C CA . PRO A 1 93 ? 3.408 -6.170 11.541 1.00 94.88 93 PRO A CA 1
ATOM 701 C C . PRO A 1 93 ? 2.657 -4.993 12.198 1.00 94.88 93 PRO A C 1
ATOM 703 O O . PRO A 1 93 ? 2.051 -5.140 13.261 1.00 94.88 93 PRO A O 1
ATOM 706 N N . PHE A 1 94 ? 2.690 -3.802 11.600 1.00 96.06 94 PHE A N 1
ATOM 707 C CA . PHE A 1 94 ? 1.959 -2.636 12.104 1.00 96.06 94 PHE A CA 1
ATOM 708 C C . PHE A 1 94 ? 1.274 -1.874 10.975 1.00 96.06 94 PHE A C 1
ATOM 710 O O . PHE A 1 94 ? 1.783 -1.795 9.864 1.00 96.06 94 PHE A O 1
ATOM 717 N N . ALA A 1 95 ? 0.128 -1.268 11.272 1.00 96.44 95 ALA A N 1
ATOM 718 C CA . ALA A 1 95 ? -0.489 -0.289 10.387 1.00 96.44 95 ALA A CA 1
ATOM 719 C C . ALA A 1 95 ? 0.029 1.110 10.736 1.00 96.44 95 ALA A C 1
ATOM 721 O O . ALA A 1 95 ? 0.252 1.418 11.903 1.00 96.44 95 ALA A O 1
ATOM 722 N N . MET A 1 96 ? 0.188 1.994 9.756 1.00 96.19 96 MET A N 1
ATOM 723 C CA . MET A 1 96 ? 0.510 3.400 10.027 1.00 96.19 96 MET A CA 1
ATOM 724 C C . MET A 1 96 ? -0.773 4.232 10.112 1.00 96.19 96 MET A C 1
ATOM 726 O O . MET A 1 96 ? -1.507 4.359 9.119 1.00 96.19 96 MET A O 1
ATOM 730 N N . VAL A 1 97 ? -1.024 4.822 11.282 1.00 95.75 97 VAL A N 1
ATOM 731 C CA . VAL A 1 97 ? -2.197 5.658 11.569 1.00 95.75 97 VAL A CA 1
ATOM 732 C C . VAL A 1 97 ? -1.766 7.114 11.665 1.00 95.75 97 VAL A C 1
ATOM 734 O O . VAL A 1 97 ? -0.814 7.435 12.371 1.00 95.75 97 VAL A O 1
ATOM 737 N N . ALA A 1 98 ? -2.468 7.981 10.939 1.00 94.94 98 ALA A N 1
ATOM 738 C CA . ALA A 1 98 ? -2.237 9.416 10.953 1.00 94.94 98 ALA A CA 1
ATOM 739 C C . ALA A 1 98 ? -3.248 10.100 11.883 1.00 94.94 98 ALA A C 1
ATOM 741 O O . ALA A 1 98 ? -4.446 9.829 11.791 1.00 94.94 98 ALA A O 1
ATOM 742 N N . THR A 1 99 ? -2.775 10.987 12.751 1.00 95.81 99 THR A N 1
ATOM 743 C CA . THR A 1 99 ? -3.602 11.818 13.638 1.00 95.81 99 THR A CA 1
ATOM 744 C C . THR A 1 99 ? -3.153 13.271 13.549 1.00 95.81 99 THR A C 1
ATOM 746 O O . THR A 1 99 ? -1.960 13.535 13.418 1.00 95.81 99 THR A O 1
ATOM 749 N N . LEU A 1 100 ? -4.094 14.214 13.621 1.00 96.81 100 LEU A N 1
ATOM 750 C CA . LEU A 1 100 ? -3.766 15.636 13.688 1.00 96.81 100 LEU A CA 1
ATOM 751 C C . LEU A 1 100 ? -3.391 16.001 15.130 1.00 96.81 100 LEU A C 1
ATOM 753 O O . LEU A 1 100 ? -4.200 15.829 16.040 1.00 96.81 100 LEU A O 1
ATOM 757 N N . GLU A 1 101 ? -2.180 16.508 15.332 1.00 97.06 101 GLU A N 1
ATOM 758 C CA . GLU A 1 101 ? -1.696 17.013 16.617 1.00 97.06 101 GLU A CA 1
ATOM 759 C C . GLU A 1 101 ? -1.252 18.464 16.453 1.00 97.06 101 GLU A C 1
ATOM 761 O O . GLU A 1 101 ? -0.243 18.763 15.810 1.00 97.06 101 GLU A O 1
ATOM 766 N N . GLY A 1 102 ? -2.046 19.388 16.999 1.00 95.31 102 GLY A N 1
ATOM 767 C CA . GLY A 1 102 ? -1.886 20.809 16.704 1.00 95.31 102 GLY A CA 1
ATOM 768 C C . GLY A 1 102 ? -2.058 21.069 15.205 1.00 95.31 102 GLY A C 1
ATOM 769 O O . GLY A 1 102 ? -3.121 20.807 14.649 1.00 95.31 102 GLY A O 1
ATOM 770 N N . SER A 1 103 ? -1.010 21.575 14.555 1.00 95.62 103 SER A N 1
ATOM 771 C CA . SER A 1 103 ? -0.973 21.844 13.111 1.00 95.62 103 SER A CA 1
ATOM 772 C C . SER A 1 103 ? -0.307 20.739 12.280 1.00 95.62 103 SER A C 1
ATOM 774 O O . SER A 1 103 ? -0.166 20.900 11.068 1.00 95.62 103 SER A O 1
ATOM 776 N N . LEU A 1 104 ? 0.129 19.635 12.898 1.00 96.56 104 LEU A N 1
ATOM 777 C CA . LEU A 1 104 ? 0.917 18.597 12.235 1.00 96.56 104 LEU A CA 1
ATOM 778 C C . LEU A 1 104 ? 0.133 17.293 12.085 1.00 96.56 104 LEU A C 1
ATOM 780 O O . LEU A 1 104 ? -0.500 16.817 13.026 1.00 96.56 104 LEU A O 1
ATOM 784 N N . MET A 1 105 ? 0.239 16.670 10.910 1.00 96.06 105 MET A N 1
ATOM 785 C CA . MET A 1 105 ? -0.172 15.279 10.720 1.00 96.06 105 MET A CA 1
ATOM 786 C C . MET A 1 105 ? 0.930 14.360 11.241 1.00 96.06 105 MET A C 1
ATOM 788 O O . MET A 1 105 ? 2.015 14.293 10.664 1.00 96.06 105 MET A O 1
ATOM 792 N N . VAL A 1 106 ? 0.650 13.635 12.319 1.00 97.00 106 VAL A N 1
ATOM 793 C CA . VAL A 1 106 ? 1.600 12.715 12.947 1.00 97.00 106 VAL A CA 1
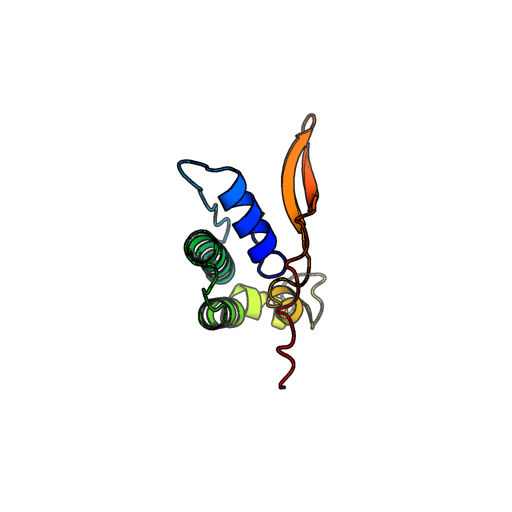ATOM 794 C C . VAL A 1 106 ? 1.252 11.283 12.566 1.00 97.00 106 VAL A C 1
ATOM 796 O O . VAL A 1 106 ? 0.142 10.818 12.823 1.00 97.00 106 VAL A O 1
ATOM 799 N N . LEU A 1 107 ? 2.205 10.574 11.957 1.00 95.75 107 LEU A N 1
ATOM 800 C CA . LEU A 1 107 ? 2.099 9.141 11.689 1.00 95.75 107 LEU A CA 1
ATOM 801 C C . LEU A 1 107 ? 2.688 8.341 12.851 1.00 95.75 107 LEU A C 1
ATOM 803 O O . LEU A 1 107 ? 3.836 8.558 13.236 1.00 95.75 107 LEU A O 1
ATOM 807 N N . ARG A 1 108 ? 1.931 7.369 13.366 1.00 96.88 108 ARG A N 1
ATOM 808 C CA . ARG A 1 108 ? 2.422 6.400 14.355 1.00 96.88 108 ARG A CA 1
ATOM 809 C C . ARG A 1 108 ? 2.136 4.959 13.941 1.00 96.88 108 ARG A C 1
ATOM 811 O O . ARG A 1 108 ? 1.102 4.702 13.313 1.00 96.88 108 ARG A O 1
ATOM 818 N N . PRO A 1 109 ? 3.018 4.011 14.306 1.00 96.88 109 PRO A N 1
ATOM 819 C CA . PRO A 1 109 ? 2.725 2.598 14.154 1.00 96.88 109 PRO A CA 1
ATOM 820 C C . PRO A 1 109 ? 1.616 2.191 15.130 1.00 96.88 109 PRO A C 1
ATOM 822 O O . PRO A 1 109 ? 1.659 2.493 16.322 1.00 96.88 109 PRO A O 1
ATOM 825 N N . HIS A 1 110 ? 0.625 1.476 14.618 1.00 95.69 110 HIS A N 1
ATOM 826 C CA . HIS 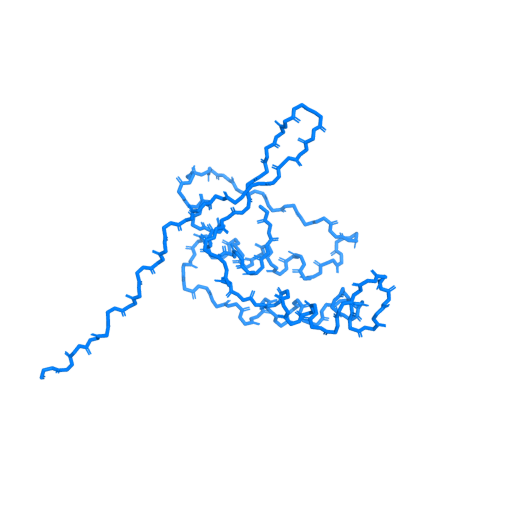A 1 110 ? -0.394 0.777 15.378 1.00 95.69 110 HIS A CA 1
ATOM 827 C C . HIS A 1 110 ? -0.116 -0.719 15.247 1.00 95.69 110 HIS A C 1
ATOM 829 O O . HIS A 1 110 ? -0.332 -1.310 14.184 1.00 95.69 110 HIS A O 1
ATOM 835 N N . ALA A 1 111 ? 0.446 -1.300 16.306 1.00 93.00 111 ALA A N 1
ATOM 836 C CA . ALA A 1 111 ? 0.829 -2.703 16.326 1.00 93.00 111 ALA A CA 1
ATOM 837 C C . ALA A 1 111 ? -0.403 -3.589 16.118 1.00 93.00 111 ALA A C 1
ATOM 839 O O . ALA A 1 111 ? -1.399 -3.453 16.827 1.00 93.00 111 ALA A O 1
ATOM 840 N N . MET A 1 112 ? -0.315 -4.509 15.160 1.00 87.00 112 MET A N 1
ATOM 841 C CA . MET A 1 112 ? -1.317 -5.550 14.986 1.00 87.00 112 MET A CA 1
ATOM 842 C C . MET A 1 112 ? -0.784 -6.834 15.626 1.00 87.00 112 MET A C 1
ATOM 844 O O . MET A 1 112 ? 0.402 -7.130 15.469 1.00 87.00 112 MET A O 1
ATOM 848 N N . PRO A 1 113 ? -1.620 -7.630 16.316 1.00 78.00 113 PRO A N 1
ATOM 849 C CA . PRO A 1 113 ? -1.184 -8.924 16.833 1.00 78.00 113 PRO A CA 1
ATOM 850 C C . PRO A 1 113 ? -0.608 -9.748 15.683 1.00 78.00 113 PRO A C 1
ATOM 852 O O . PRO A 1 113 ? -1.283 -9.878 14.659 1.00 78.00 113 PRO A O 1
ATOM 855 N N . SER A 1 114 ? 0.606 -10.281 15.806 1.00 67.81 114 SER A N 1
ATOM 856 C CA . SER A 1 114 ? 1.207 -11.119 14.764 1.00 67.81 114 SER A CA 1
ATOM 857 C C . SER A 1 114 ? 0.261 -12.265 14.400 1.00 67.81 114 SER A C 1
ATOM 859 O O . SER A 1 114 ? -0.433 -12.818 15.256 1.00 67.81 114 SER A O 1
ATOM 861 N N . ARG A 1 115 ? 0.172 -12.591 13.105 1.00 64.12 115 ARG A N 1
ATOM 862 C CA . ARG A 1 115 ? -0.607 -13.757 12.681 1.00 64.12 115 ARG A CA 1
ATOM 863 C C . ARG A 1 115 ? 0.091 -14.991 13.270 1.00 64.12 115 ARG A C 1
ATOM 865 O O . ARG A 1 115 ? 1.308 -15.086 13.112 1.00 64.12 115 ARG A O 1
ATOM 872 N N . PRO A 1 116 ? -0.613 -15.903 13.960 1.00 54.56 116 PRO A N 1
ATOM 873 C CA . PRO A 1 116 ? 0.013 -17.147 14.382 1.00 54.56 116 PRO A CA 1
ATOM 874 C C . PRO A 1 116 ? 0.528 -17.878 13.137 1.00 54.56 116 PRO A C 1
ATOM 876 O O . PRO A 1 116 ? -0.169 -17.928 12.117 1.00 54.56 116 PRO A O 1
ATOM 879 N N . SER A 1 117 ? 1.756 -18.399 13.201 1.00 51.06 117 SER A N 1
ATOM 880 C CA . SER A 1 117 ? 2.274 -19.270 12.144 1.00 51.06 117 SER A CA 1
ATOM 881 C C . SER A 1 117 ? 1.317 -20.448 11.958 1.00 51.06 117 SER A C 1
ATOM 883 O O . SER A 1 117 ? 0.787 -20.948 12.956 1.00 51.06 117 SER A O 1
ATOM 885 N N . PRO A 1 118 ? 1.074 -20.904 10.716 1.00 48.94 118 PRO A N 1
ATOM 886 C CA . PRO A 1 118 ? 0.325 -22.134 10.510 1.00 48.94 118 PRO A CA 1
ATOM 887 C C . PRO A 1 118 ? 1.022 -23.250 11.292 1.00 48.94 118 PRO A C 1
ATOM 889 O O . PRO A 1 118 ? 2.241 -23.407 11.198 1.00 48.94 118 PRO A O 1
ATOM 892 N N . ALA A 1 119 ? 0.259 -23.970 12.117 1.00 50.72 119 ALA A N 1
ATOM 893 C CA . ALA A 1 119 ? 0.779 -25.122 12.834 1.00 50.72 119 ALA A CA 1
ATOM 894 C C . ALA A 1 119 ? 1.359 -26.093 11.801 1.00 50.72 119 ALA A C 1
ATOM 896 O O . ALA A 1 119 ? 0.661 -26.492 10.868 1.00 50.72 119 ALA A O 1
ATOM 897 N N . VAL A 1 120 ? 2.639 -26.439 11.947 1.00 55.19 120 VAL A N 1
ATOM 898 C CA . VAL A 1 120 ? 3.221 -27.575 11.233 1.00 55.19 120 VAL A CA 1
ATOM 899 C C . VAL A 1 120 ? 2.406 -28.788 11.666 1.00 55.19 120 VAL A C 1
ATOM 901 O O . VAL A 1 120 ? 2.464 -29.188 12.828 1.00 55.19 120 VAL A O 1
ATOM 904 N N . GLY A 1 121 ? 1.578 -29.306 10.759 1.00 47.56 121 GLY A N 1
ATOM 905 C CA . GLY A 1 121 ? 0.885 -30.569 10.960 1.00 47.56 121 GLY A CA 1
ATOM 906 C C . GLY A 1 121 ? 1.940 -31.645 11.163 1.00 47.56 121 GLY A C 1
ATOM 907 O O . GLY A 1 121 ? 2.730 -31.908 10.261 1.00 47.56 121 GLY A O 1
ATOM 908 N N . GLY A 1 122 ? 2.007 -32.192 12.374 1.00 47.12 122 GLY A N 1
ATOM 909 C CA . GLY A 1 122 ? 2.779 -33.394 12.632 1.00 47.12 122 GLY A CA 1
ATOM 910 C C . GLY A 1 122 ? 2.055 -34.562 11.982 1.00 47.12 122 GLY A C 1
ATOM 911 O O . GLY A 1 122 ? 0.928 -34.861 12.372 1.00 47.12 122 GLY A O 1
ATOM 912 N N . ASP A 1 123 ? 2.691 -35.183 10.993 1.00 54.38 123 ASP A N 1
ATOM 913 C CA . ASP A 1 123 ? 2.324 -36.527 10.558 1.00 54.38 123 ASP A CA 1
ATOM 914 C C . ASP A 1 123 ? 2.478 -37.477 11.755 1.00 54.38 123 ASP A C 1
ATOM 916 O O . ASP A 1 123 ? 3.544 -37.554 12.374 1.00 54.38 123 ASP A O 1
ATOM 920 N N . THR A 1 124 ? 1.386 -38.161 12.092 1.00 54.53 124 THR A N 1
ATOM 921 C CA . THR A 1 124 ? 1.367 -39.373 12.923 1.00 54.53 124 THR A CA 1
ATOM 922 C C . THR A 1 124 ? 1.345 -40.601 12.038 1.00 54.53 124 THR A C 1
ATOM 924 O O . THR A 1 124 ? 0.532 -40.579 11.085 1.00 54.53 124 THR A O 1
#

Mean predicted aligned error: 6.34 Å

Organism: NCBI:txid2047744

Secondary structure (DSSP, 8-state):
---GGGHHHHHHHHHHTT-S-------SGGG--HHHHHHHHHHHHHHH-TT--SHHHHHHHHTSHHHHHHHTT-STT--TTHHHHHT--S-SSEEEEEEEETTEEEEEEEEPPPPPPPP-----

pLDDT: mean 88.47, std 12.83, range [47.12, 98.19]

Foldseek 3Di:
DFAQQCLLLQLVVVLVVPDPDDDQDQPDDVPQQLLSVLRSVQSVVCNVDVPDDSVVSLVSNCPGPVVVVLCVCVDPPRDNCPSVVRSDHNNDQWDWDWDDDPNDTDTDTDGDPDDPDPPPDDDD

Sequence (124 aa):
MRSFVVAEATARLLRTRESDSVTFVVTGEDGQADEDLACAQYIARRVSDAGTDAAEFLRRAAESRAAAELAQGVRQGVHPDDVALCLEVDRFPFAMVATLEGSLMVLRPHAMPSRPSPAVGGDT

InterPro domains:
  IPR005238 ComB-like [PTHR37311] (3-108)
  IPR036702 ComB-like superfamily [G3DSA:3.90.1560.10] (1-108)
  IPR036702 ComB-like superfamily [SSF142823] (3-97)

Nearest PDB structures (foldseek):
  7o9k-assembly1_C  TM=2.457E-01  e=5.472E+00  Homo sapiens
  8hbd-assembly1_R  TM=1.929E-01  e=6.169E+00  Homo sapiens